Protein AF-A0A3B0PV92-F1 (afdb_monomer)

Secondary structure (DSSP, 8-state):
------G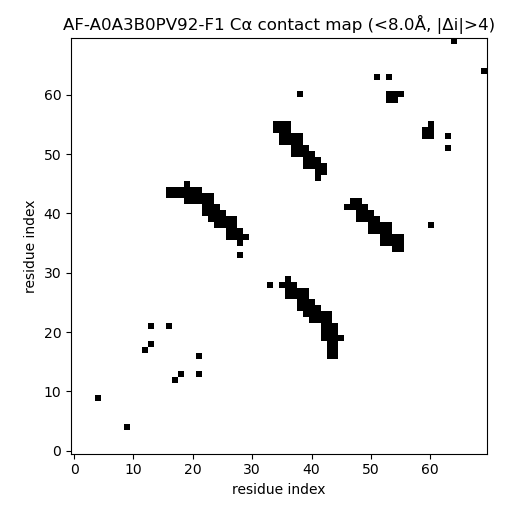GGS-THHHHT-STT-EEEEEE-SSTT-SEEEEEEEETTT--EEEEEEESSHHHHHHHHHTTT-

Solvent-accessible surface area (backbone atoms only — not comparable to full-atom values): 4390 Å² total; per-residue (Å²): 141,89,83,82,72,56,79,94,71,50,65,73,70,64,77,69,40,70,49,82,92,36,70,48,75,51,73,48,62,88,50,96,83,53,65,44,26,41,36,39,40,31,35,58,55,82,63,52,70,48,77,49,79,37,48,67,50,71,71,43,45,50,56,55,41,44,77,75,80,90

Foldseek 3Di:
DPDDDDPVRDPPVVVVLQDWPRKDWDWADPDPPDQKTWIKIAGPNVRDIDIDIWGDDPVTVVVVVVVVPD

Mean predicted aligned error: 5.54 Å

Sequence (70 aa):
MNNVTEISKRPNYIDDRSEMYHYELDTLMGKIDDKKCLVTLLERKTRESYATITKRGSKYIYQALKKYGW

Nearest PDB structures (foldseek):
  7xsx-assembly1_m  TM=6.753E-01  e=3.992E+00  Komagataella phaffii
  3psk-assembly1_A  TM=4.909E-01  e=2.796E+00  Saccharomyces cerevisiae
  3pjp-assembly2_B  TM=4.608E-01  e=4.770E+00  Nakaseomyces glabratus
  3trs-assembly2_D  TM=5.182E-01  e=5.061E+00  Aspergillus niger var. macrosporus

Structure (mmCIF, N/CA/C/O backbone):
data_AF-A0A3B0PV92-F1
#
_entry.id   AF-A0A3B0PV92-F1
#
loop_
_atom_site.group_PDB
_atom_site.id
_atom_site.type_symbol
_atom_site.label_atom_id
_atom_site.label_alt_id
_atom_site.label_comp_id
_atom_site.label_asym_id
_atom_site.label_e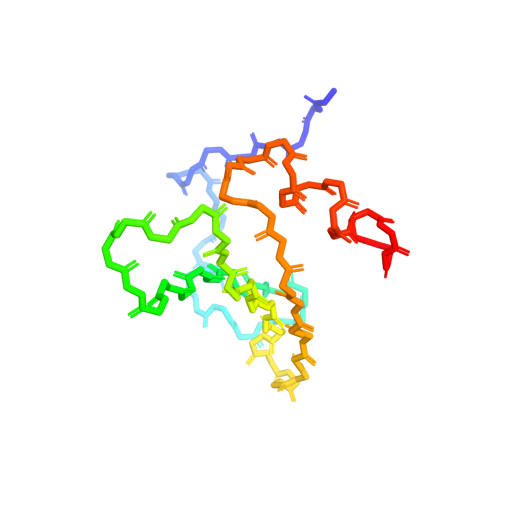ntity_id
_atom_site.label_seq_id
_atom_site.pdbx_PDB_ins_code
_atom_site.Cartn_x
_atom_site.Cartn_y
_atom_site.Cartn_z
_atom_site.occupancy
_atom_site.B_iso_or_equiv
_atom_site.auth_seq_id
_atom_site.auth_comp_id
_atom_site.auth_asym_id
_atom_site.auth_atom_id
_atom_site.pdbx_PDB_model_num
ATOM 1 N N . MET A 1 1 ? -11.636 11.085 -16.834 1.00 42.84 1 MET A N 1
ATOM 2 C CA . MET A 1 1 ? -11.039 9.794 -16.427 1.00 42.84 1 MET A CA 1
ATOM 3 C C . MET A 1 1 ? -11.063 8.902 -17.660 1.00 42.84 1 MET A C 1
ATOM 5 O O . MET A 1 1 ? -12.062 8.237 -17.868 1.00 42.84 1 MET A O 1
ATOM 9 N N . ASN A 1 2 ? -10.042 8.966 -18.525 1.00 47.47 2 ASN A N 1
ATOM 10 C CA . ASN A 1 2 ? -10.131 8.396 -19.884 1.00 47.47 2 ASN A CA 1
ATOM 11 C C . ASN A 1 2 ? -9.137 7.258 -20.185 1.00 47.47 2 ASN A C 1
ATOM 13 O O . ASN A 1 2 ? -9.058 6.842 -21.331 1.00 47.47 2 ASN A O 1
ATOM 17 N N . ASN A 1 3 ? -8.422 6.708 -19.195 1.00 60.69 3 ASN A N 1
ATOM 18 C CA . ASN A 1 3 ? -7.362 5.715 -19.447 1.00 60.69 3 ASN A CA 1
ATOM 19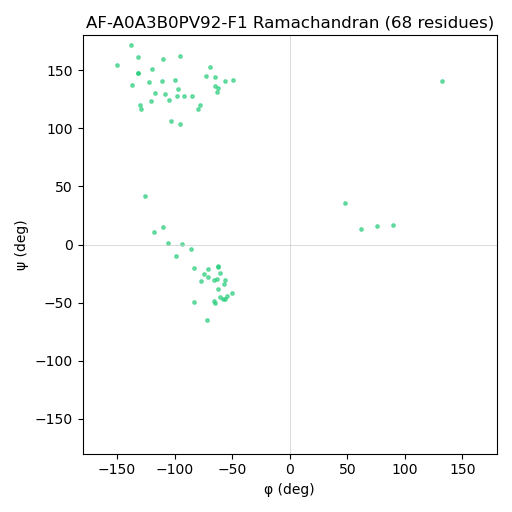 C C . ASN A 1 3 ? -7.552 4.415 -18.644 1.00 60.69 3 ASN A C 1
ATOM 21 O O . ASN A 1 3 ? -6.598 3.895 -18.074 1.00 60.69 3 ASN A O 1
ATOM 25 N N . VAL A 1 4 ? -8.779 3.898 -18.542 1.00 64.38 4 VAL A N 1
ATOM 26 C CA . VAL A 1 4 ? -9.006 2.560 -17.971 1.00 64.38 4 VAL A CA 1
ATOM 27 C C . VAL A 1 4 ? -9.266 1.590 -19.116 1.00 64.38 4 VAL A C 1
ATOM 29 O O . VAL A 1 4 ? -10.334 1.608 -19.720 1.00 64.38 4 VAL A O 1
ATOM 32 N N . THR A 1 5 ? -8.278 0.748 -19.413 1.00 77.00 5 THR A N 1
ATOM 33 C CA . THR A 1 5 ? -8.402 -0.328 -20.400 1.00 77.00 5 THR A CA 1
ATOM 34 C C . THR A 1 5 ? -9.020 -1.559 -19.739 1.00 77.00 5 THR A C 1
ATOM 36 O O . THR A 1 5 ? -8.557 -2.019 -18.684 1.00 77.00 5 THR A O 1
ATOM 39 N N . GLU A 1 6 ? -10.077 -2.082 -20.363 1.00 84.69 6 GLU A N 1
ATOM 40 C CA . GLU A 1 6 ? -10.707 -3.361 -20.017 1.00 84.69 6 GLU A CA 1
ATOM 41 C C . GLU A 1 6 ? -9.649 -4.465 -19.906 1.00 84.69 6 GLU A C 1
ATOM 43 O O . GLU A 1 6 ? -8.717 -4.486 -20.704 1.00 84.69 6 GLU A O 1
ATOM 48 N N . ILE A 1 7 ? -9.780 -5.380 -18.938 1.00 81.25 7 ILE A N 1
ATOM 49 C CA . ILE A 1 7 ? -8.768 -6.424 -18.685 1.00 81.25 7 ILE A CA 1
ATOM 50 C C . ILE A 1 7 ? -8.477 -7.234 -19.955 1.00 81.25 7 ILE A C 1
ATOM 52 O O . ILE A 1 7 ? -7.317 -7.410 -20.303 1.00 81.25 7 ILE A O 1
ATOM 56 N N . SER A 1 8 ? -9.521 -7.618 -20.692 1.00 86.06 8 SER A N 1
ATOM 57 C CA . SER A 1 8 ? -9.441 -8.362 -21.959 1.00 86.06 8 SER A CA 1
ATOM 58 C C . SER A 1 8 ? -8.719 -7.619 -23.090 1.00 86.06 8 SER A C 1
ATOM 60 O O . SER A 1 8 ? -8.319 -8.235 -24.073 1.00 86.06 8 SER A O 1
ATOM 62 N N . LYS A 1 9 ? -8.574 -6.294 -22.977 1.00 87.94 9 LYS A N 1
ATOM 63 C CA . LYS A 1 9 ? -7.943 -5.424 -23.979 1.00 87.94 9 LYS A CA 1
ATOM 64 C C . LYS A 1 9 ? -6.549 -4.962 -23.562 1.00 87.94 9 LYS A C 1
ATOM 66 O O . LYS A 1 9 ? -5.937 -4.166 -24.274 1.00 87.94 9 LYS A O 1
ATOM 71 N N . ARG A 1 10 ? -6.056 -5.394 -22.397 1.00 86.69 10 ARG A N 1
ATOM 72 C CA . ARG A 1 10 ? -4.694 -5.079 -21.957 1.00 86.69 10 ARG A CA 1
ATOM 73 C C . ARG A 1 10 ? -3.697 -5.895 -22.780 1.00 86.69 10 ARG A C 1
ATOM 75 O O . ARG A 1 10 ? -3.996 -7.030 -23.137 1.00 86.69 10 ARG A O 1
ATOM 82 N N . PRO A 1 11 ? -2.517 -5.342 -23.088 1.00 87.56 11 PRO A N 1
ATOM 83 C CA . PRO A 1 11 ? -1.439 -6.131 -23.663 1.00 87.56 11 PRO A CA 1
ATOM 84 C C . PRO A 1 11 ? -1.077 -7.323 -22.765 1.00 87.56 11 PRO A C 1
ATOM 86 O O . PRO A 1 11 ? -0.994 -7.163 -21.548 1.00 87.56 11 PRO A O 1
ATOM 89 N N . ASN A 1 12 ? -0.788 -8.481 -23.363 1.00 86.38 12 ASN A N 1
ATOM 90 C CA . ASN A 1 12 ? -0.489 -9.719 -22.626 1.00 86.38 12 ASN A CA 1
ATOM 91 C C . ASN A 1 12 ? 0.678 -9.578 -21.632 1.00 86.38 12 ASN A C 1
ATOM 93 O O . ASN A 1 12 ? 0.668 -10.213 -20.586 1.00 86.38 12 ASN A O 1
ATOM 97 N N . TYR A 1 13 ? 1.661 -8.715 -21.918 1.00 83.44 13 TYR A N 1
ATOM 98 C CA . TYR A 1 13 ? 2.818 -8.511 -21.034 1.00 83.44 13 TYR A CA 1
ATOM 99 C C . TYR A 1 13 ? 2.433 -7.954 -19.647 1.00 83.44 13 TYR A C 1
ATOM 101 O O . TYR A 1 13 ? 3.196 -8.078 -18.689 1.00 83.44 13 TYR A O 1
ATOM 109 N N . ILE A 1 14 ? 1.244 -7.348 -19.513 1.00 83.12 14 ILE A N 1
ATOM 110 C CA . ILE A 1 14 ? 0.728 -6.855 -18.228 1.00 83.12 14 ILE A CA 1
ATOM 111 C C . ILE A 1 14 ? 0.456 -8.018 -17.261 1.00 83.12 14 ILE A C 1
ATOM 113 O O . ILE A 1 14 ? 0.601 -7.849 -16.048 1.00 83.12 14 ILE A O 1
ATOM 117 N N . ASP A 1 15 ? 0.104 -9.201 -17.771 1.00 81.88 15 ASP A N 1
ATOM 118 C CA . ASP A 1 15 ? -0.195 -10.374 -16.942 1.00 81.88 15 ASP A CA 1
ATOM 119 C C . ASP A 1 15 ? 1.057 -10.965 -16.287 1.00 81.88 15 ASP A C 1
ATOM 121 O O . ASP A 1 15 ? 0.982 -11.478 -15.166 1.00 81.88 15 ASP A O 1
ATOM 125 N N . ASP A 1 16 ? 2.220 -10.795 -16.920 1.00 83.38 16 ASP A N 1
ATOM 126 C CA . ASP A 1 16 ? 3.509 -11.235 -16.381 1.00 83.38 16 ASP A CA 1
ATOM 127 C C . ASP A 1 16 ? 3.952 -10.3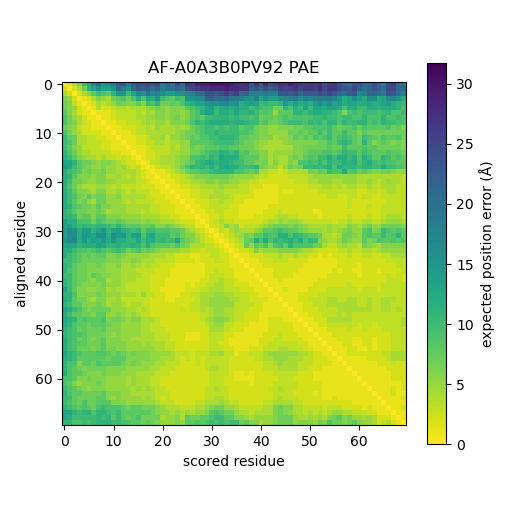83 -15.185 1.00 83.38 16 ASP A C 1
ATOM 129 O O . ASP A 1 16 ? 4.757 -10.822 -14.358 1.00 83.38 16 ASP A O 1
ATOM 133 N N . ARG A 1 17 ? 3.409 -9.160 -15.068 1.00 79.94 17 ARG A N 1
ATOM 134 C CA . ARG A 1 17 ? 3.650 -8.214 -13.964 1.00 79.94 17 ARG A CA 1
ATOM 135 C C . ARG A 1 17 ? 5.146 -8.046 -13.645 1.00 79.94 17 ARG A C 1
ATOM 137 O O . ARG A 1 17 ? 5.524 -7.910 -12.482 1.00 79.94 17 ARG A O 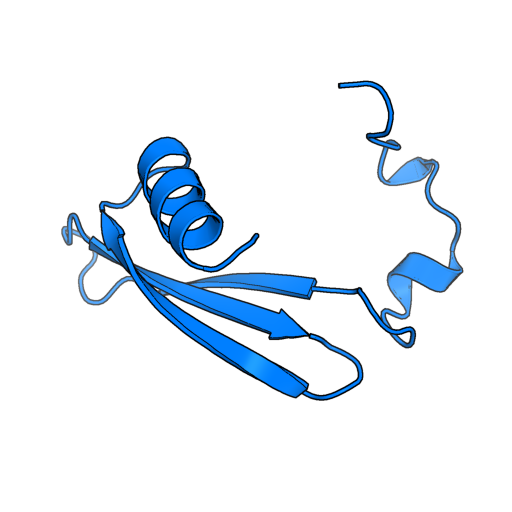1
ATOM 144 N N . SER A 1 18 ? 5.980 -8.091 -14.685 1.00 81.31 18 SER A N 1
ATOM 145 C CA . SER A 1 18 ? 7.450 -8.125 -14.622 1.00 81.31 18 SER A CA 1
ATOM 146 C C . SER A 1 18 ? 8.102 -6.750 -14.835 1.00 81.31 18 SER A C 1
ATOM 148 O O . SER A 1 18 ? 9.303 -6.573 -14.616 1.00 81.31 18 SER A O 1
ATOM 150 N N . GLU A 1 19 ? 7.307 -5.758 -15.237 1.00 87.69 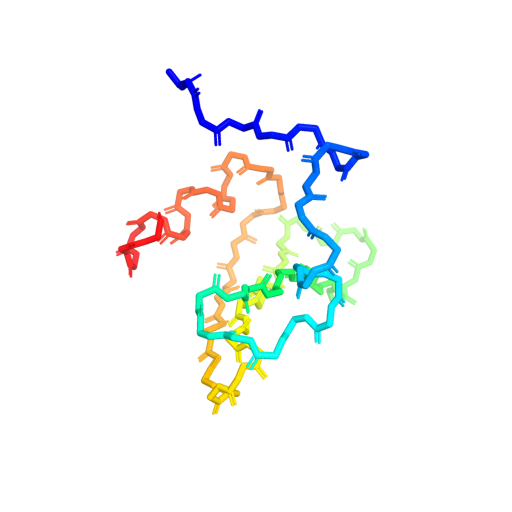19 GLU A N 1
ATOM 151 C CA . GLU A 1 19 ? 7.729 -4.370 -15.425 1.00 87.69 19 GLU A CA 1
ATOM 152 C C . GLU A 1 19 ? 7.462 -3.492 -14.196 1.00 87.69 19 GLU A C 1
ATOM 154 O O . GLU A 1 19 ? 6.695 -3.855 -13.305 1.00 87.69 19 GLU A O 1
ATOM 159 N N . MET A 1 20 ? 8.133 -2.336 -14.156 1.00 87.62 20 MET A N 1
ATOM 160 C CA . MET A 1 20 ? 7.932 -1.329 -13.113 1.00 87.62 20 MET A CA 1
ATOM 161 C C . MET A 1 20 ? 6.544 -0.691 -13.266 1.00 87.62 20 MET A C 1
ATOM 163 O O . MET A 1 20 ? 6.038 -0.591 -14.381 1.00 87.62 20 MET A O 1
ATOM 167 N N . TYR A 1 21 ? 5.976 -0.210 -12.162 1.00 85.56 21 TYR A N 1
ATOM 168 C CA . TYR A 1 21 ? 4.638 0.390 -12.060 1.00 85.56 21 TYR A CA 1
ATOM 169 C C . TYR A 1 21 ? 3.476 -0.609 -12.090 1.00 85.56 21 TYR A C 1
ATOM 171 O O . TYR A 1 21 ? 2.312 -0.225 -12.238 1.00 85.56 21 TYR A O 1
ATOM 179 N N . HIS A 1 22 ? 3.767 -1.889 -11.869 1.00 88.31 22 HIS A N 1
ATOM 180 C CA . HIS A 1 22 ? 2.751 -2.900 -11.619 1.00 88.31 22 HIS A CA 1
ATOM 181 C C . HIS A 1 22 ? 2.570 -3.082 -10.116 1.00 88.31 22 HIS A C 1
ATOM 183 O O . HIS A 1 22 ? 3.379 -3.723 -9.443 1.00 88.31 22 HIS A O 1
ATOM 189 N N . TYR A 1 23 ? 1.484 -2.515 -9.596 1.00 90.25 23 TYR A N 1
ATOM 190 C CA . TYR A 1 23 ? 1.176 -2.553 -8.173 1.00 90.25 23 TYR A CA 1
A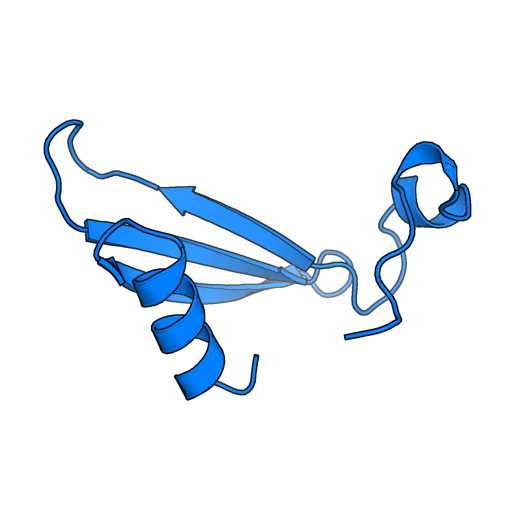TOM 191 C C . TYR A 1 23 ? 0.146 -3.625 -7.829 1.00 90.25 23 TYR A C 1
ATOM 193 O O . TYR A 1 23 ? -0.835 -3.830 -8.545 1.00 90.25 23 TYR A O 1
ATOM 201 N N . GLU A 1 24 ? 0.348 -4.271 -6.690 1.00 91.56 24 GLU A N 1
ATOM 202 C CA . GLU A 1 24 ? -0.629 -5.132 -6.038 1.00 91.56 24 GLU A CA 1
ATOM 203 C C . GLU A 1 24 ? -1.149 -4.436 -4.785 1.00 91.56 24 GLU A C 1
ATOM 205 O O . GLU A 1 24 ? -0.362 -3.945 -3.976 1.00 91.56 24 GLU A O 1
ATOM 210 N N . LEU A 1 25 ? -2.472 -4.371 -4.645 1.00 93.69 25 LEU A N 1
ATOM 211 C CA . LEU A 1 25 ? -3.132 -3.809 -3.474 1.00 93.69 25 LEU A CA 1
ATOM 212 C C . LEU A 1 25 ? -3.939 -4.902 -2.794 1.00 93.69 25 LEU A C 1
ATOM 214 O O . LEU A 1 25 ? -4.751 -5.556 -3.449 1.00 93.69 25 LEU A O 1
ATOM 218 N N . ASP A 1 26 ? -3.764 -5.038 -1.486 1.00 94.81 26 ASP A N 1
ATOM 219 C CA . ASP A 1 26 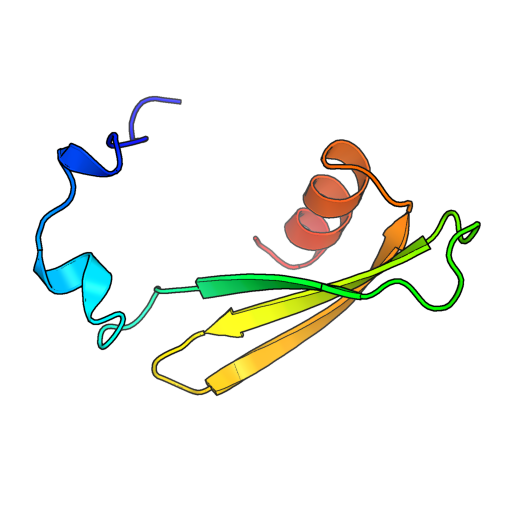? -4.567 -5.942 -0.670 1.00 94.81 26 ASP A CA 1
ATOM 220 C C . ASP A 1 26 ? -5.074 -5.234 0.594 1.00 94.81 26 ASP A C 1
ATOM 222 O O . ASP A 1 26 ? -4.584 -4.173 1.002 1.00 94.81 26 ASP A O 1
ATOM 226 N N . THR A 1 27 ? -6.102 -5.814 1.207 1.00 94.75 27 THR A N 1
ATOM 227 C CA . THR A 1 27 ? -6.660 -5.371 2.479 1.00 94.75 27 THR A CA 1
ATOM 228 C C . THR A 1 27 ? -6.764 -6.536 3.446 1.00 94.75 27 THR A C 1
ATOM 230 O O . THR A 1 27 ? -7.557 -7.453 3.246 1.00 94.75 27 THR A O 1
ATOM 233 N N . LEU A 1 28 ? -6.032 -6.451 4.552 1.00 94.38 28 LEU A N 1
ATOM 234 C CA . LEU A 1 28 ? -6.083 -7.431 5.626 1.00 94.38 28 LEU A CA 1
ATOM 235 C C . LEU A 1 28 ? -7.008 -6.934 6.741 1.00 94.38 28 LEU A C 1
ATOM 237 O O . LEU A 1 28 ? -6.867 -5.816 7.252 1.00 94.38 28 LEU A O 1
ATOM 241 N N . MET A 1 29 ? -7.960 -7.782 7.118 1.00 93.56 29 MET A N 1
ATOM 242 C CA . MET A 1 29 ? -8.855 -7.573 8.255 1.00 93.56 29 MET A CA 1
ATOM 243 C C . MET A 1 29 ? -8.300 -8.326 9.465 1.00 93.56 29 MET A C 1
ATOM 245 O O . MET A 1 29 ? -7.926 -9.488 9.333 1.00 93.56 29 MET A O 1
ATOM 249 N N . GLY A 1 30 ? -8.258 -7.687 10.637 1.00 86.06 30 GLY A N 1
ATOM 250 C CA . GLY A 1 30 ? -7.863 -8.360 11.879 1.00 86.06 30 GLY A CA 1
ATOM 251 C C . GLY A 1 30 ? -8.954 -9.319 12.350 1.00 86.06 30 GLY A C 1
ATOM 252 O O . GLY A 1 30 ? -8.772 -10.534 12.364 1.00 86.06 30 GLY A O 1
ATOM 253 N N . LYS A 1 31 ? -10.117 -8.764 12.701 1.00 89.19 31 LYS A N 1
ATOM 254 C CA . LYS A 1 31 ? -11.349 -9.512 12.980 1.00 89.19 31 LYS A CA 1
ATOM 255 C C . LYS A 1 31 ? -12.388 -9.290 11.883 1.00 89.19 31 LYS A C 1
ATOM 257 O O . LYS A 1 31 ? -12.346 -8.299 11.156 1.00 89.19 31 LYS A O 1
ATOM 262 N N . ILE A 1 32 ? -13.354 -10.201 11.776 1.00 80.75 32 ILE A N 1
ATOM 263 C CA . ILE A 1 32 ? -14.405 -10.133 10.746 1.00 80.75 32 ILE A CA 1
ATOM 264 C C . ILE A 1 32 ? -15.298 -8.884 10.880 1.00 80.75 32 ILE A C 1
ATOM 266 O O . ILE A 1 32 ? -15.795 -8.361 9.881 1.00 80.75 32 ILE A O 1
ATOM 270 N N . ASP A 1 33 ? -15.469 -8.386 12.106 1.00 86.31 33 ASP A N 1
ATOM 271 C CA . ASP A 1 33 ? -16.277 -7.220 12.468 1.00 86.31 33 ASP A CA 1
ATOM 272 C C . ASP A 1 33 ? -15.474 -5.910 12.533 1.00 86.31 33 ASP A C 1
ATOM 274 O O . ASP A 1 33 ? -16.044 -4.843 12.794 1.00 86.31 33 ASP A O 1
ATOM 278 N N . ASP A 1 34 ? -14.165 -5.955 12.253 1.00 87.62 34 ASP A N 1
ATOM 279 C CA . ASP A 1 34 ? -13.341 -4.756 12.280 1.00 87.62 34 ASP A CA 1
ATOM 280 C C . ASP A 1 34 ? -13.813 -3.738 11.239 1.00 87.62 34 ASP A C 1
ATOM 282 O O . ASP A 1 34 ? -14.056 -4.018 10.062 1.00 87.62 34 ASP A O 1
ATOM 286 N N . LYS A 1 35 ? -13.893 -2.481 11.677 1.00 92.00 35 LYS A N 1
ATOM 287 C CA . LYS A 1 35 ? -14.206 -1.343 10.799 1.00 92.00 35 LYS A CA 1
ATOM 288 C C . LYS A 1 35 ? -12.964 -0.782 10.112 1.00 92.00 35 LYS A C 1
ATOM 290 O O . LYS A 1 35 ? -13.079 0.164 9.330 1.00 92.00 35 LYS A O 1
ATOM 295 N N . LYS A 1 36 ? -11.786 -1.315 10.434 1.00 94.75 36 LYS A N 1
ATOM 296 C CA . LYS A 1 36 ? -10.489 -0.905 9.900 1.00 94.75 36 LYS A CA 1
ATOM 297 C C . LYS A 1 36 ? -9.828 -2.074 9.179 1.00 94.75 36 LYS A C 1
ATOM 299 O O . LYS A 1 36 ? -10.045 -3.221 9.541 1.00 94.75 36 LYS A O 1
ATOM 304 N N . CYS A 1 37 ? -9.009 -1.756 8.191 1.00 95.88 37 CYS A N 1
ATOM 305 C CA . CYS A 1 37 ? -8.188 -2.709 7.461 1.00 95.88 37 CYS A CA 1
ATOM 306 C C . CYS A 1 37 ? -6.755 -2.188 7.371 1.00 95.88 37 CYS A C 1
ATOM 308 O O . CYS A 1 37 ? -6.537 -0.974 7.274 1.00 95.88 37 CYS A O 1
ATOM 310 N N . LEU A 1 38 ? -5.797 -3.110 7.367 1.00 95.75 38 LEU A N 1
ATOM 311 C CA . LEU A 1 38 ? -4.444 -2.848 6.900 1.00 95.75 38 LEU A CA 1
ATOM 312 C C . LEU A 1 38 ? -4.468 -2.902 5.372 1.00 95.75 38 LEU A C 1
ATOM 314 O O . LEU A 1 38 ? -4.781 -3.938 4.801 1.00 95.75 38 LEU A O 1
ATOM 318 N N . VAL A 1 39 ? -4.176 -1.784 4.724 1.00 96.12 39 VAL A N 1
ATOM 319 C CA . VAL A 1 39 ? -3.990 -1.692 3.276 1.00 96.12 39 VAL A CA 1
ATOM 320 C C . VAL A 1 39 ? -2.513 -1.891 2.996 1.00 96.12 39 VAL A C 1
ATOM 322 O O . VAL A 1 39 ? -1.686 -1.184 3.577 1.00 96.12 39 VAL A O 1
ATOM 325 N N . THR A 1 40 ? -2.192 -2.816 2.104 1.00 95.75 40 THR A N 1
ATOM 326 C CA . THR A 1 40 ? -0.845 -3.009 1.570 1.00 95.75 40 THR A CA 1
ATOM 327 C C . THR A 1 40 ? -0.828 -2.605 0.103 1.00 95.75 40 THR A C 1
ATOM 329 O O . THR A 1 40 ? -1.786 -2.846 -0.628 1.00 95.75 40 THR A O 1
ATOM 332 N N . LEU A 1 41 ? 0.251 -1.955 -0.320 1.00 94.81 41 LEU A N 1
ATOM 333 C CA . LEU A 1 41 ? 0.531 -1.627 -1.711 1.00 94.81 41 LEU A CA 1
ATOM 334 C C . LEU A 1 41 ? 1.958 -2.079 -2.013 1.00 94.81 41 LEU A C 1
ATOM 336 O O . LEU A 1 41 ? 2.891 -1.634 -1.348 1.00 94.81 41 LEU A O 1
ATOM 340 N N . LEU A 1 42 ? 2.122 -2.973 -2.979 1.00 93.12 42 LEU A N 1
ATOM 341 C CA . LEU A 1 42 ? 3.396 -3.593 -3.336 1.00 93.12 42 LEU A CA 1
ATOM 342 C C . LEU A 1 42 ? 3.724 -3.289 -4.796 1.00 93.12 42 LEU A C 1
ATOM 344 O O . LEU A 1 42 ? 2.942 -3.642 -5.674 1.00 93.12 42 LEU A O 1
ATOM 348 N N . GLU A 1 43 ? 4.885 -2.694 -5.065 1.00 92.38 43 GLU A N 1
ATOM 349 C CA . GLU A 1 43 ? 5.451 -2.647 -6.417 1.00 92.38 43 GLU A CA 1
ATOM 350 C C . GLU A 1 43 ? 6.076 -4.016 -6.720 1.00 92.38 43 GLU A C 1
ATOM 352 O O . GLU A 1 43 ? 6.932 -4.504 -5.978 1.00 92.38 43 GLU A O 1
ATOM 357 N N . ARG A 1 44 ? 5.599 -4.700 -7.762 1.00 89.50 44 ARG A N 1
ATOM 358 C CA . ARG A 1 44 ? 5.914 -6.122 -7.962 1.00 89.50 44 ARG A CA 1
ATOM 359 C C . ARG A 1 44 ? 7.331 -6.389 -8.464 1.00 89.50 44 ARG A C 1
ATOM 361 O O . ARG A 1 44 ? 7.845 -7.479 -8.206 1.00 89.50 44 ARG A O 1
ATOM 368 N N . LYS A 1 45 ? 7.966 -5.434 -9.146 1.00 88.75 45 LYS A N 1
ATOM 369 C CA . LYS A 1 45 ? 9.323 -5.573 -9.681 1.00 88.75 45 LYS A CA 1
ATOM 370 C C . LYS A 1 45 ? 10.381 -5.278 -8.618 1.00 88.75 45 LYS A C 1
ATOM 372 O O . LYS A 1 45 ? 11.299 -6.073 -8.443 1.00 88.75 45 LYS A O 1
ATOM 377 N N . THR A 1 46 ? 10.264 -4.160 -7.905 1.00 92.19 46 THR A N 1
ATOM 378 C CA . THR A 1 46 ? 11.221 -3.728 -6.874 1.00 92.19 46 THR A CA 1
ATOM 379 C C . THR A 1 46 ? 10.962 -4.384 -5.522 1.00 92.19 46 THR A C 1
ATOM 381 O O . THR A 1 46 ? 11.867 -4.455 -4.694 1.00 92.19 46 THR A O 1
ATOM 384 N N . ARG A 1 47 ? 9.741 -4.893 -5.299 1.00 91.00 47 ARG A N 1
ATOM 385 C CA . ARG A 1 47 ? 9.237 -5.390 -4.008 1.00 91.00 47 ARG A CA 1
ATOM 386 C C . ARG A 1 47 ? 9.169 -4.329 -2.911 1.00 91.00 47 ARG A C 1
ATOM 388 O O . ARG A 1 47 ? 8.983 -4.671 -1.741 1.00 91.00 47 ARG A O 1
ATOM 395 N N . GLU A 1 48 ? 9.286 -3.056 -3.272 1.00 92.56 48 GLU A N 1
ATOM 396 C CA . GLU A 1 48 ? 9.022 -1.963 -2.348 1.00 92.56 48 GLU A CA 1
ATOM 397 C C . GLU A 1 48 ? 7.546 -1.972 -1.965 1.00 92.56 48 GLU A C 1
ATOM 399 O O . GLU A 1 48 ? 6.659 -2.167 -2.802 1.00 92.56 48 GLU A O 1
ATOM 404 N N . SER A 1 49 ? 7.282 -1.787 -0.675 1.00 92.69 49 SER A N 1
ATOM 405 C CA . SER A 1 49 ? 5.933 -1.881 -0.138 1.00 92.69 49 SER A CA 1
ATOM 406 C C . SER A 1 49 ? 5.598 -0.700 0.752 1.00 92.69 49 SER A C 1
ATOM 408 O O . SER A 1 49 ? 6.442 -0.136 1.449 1.00 92.69 49 SER A O 1
ATOM 410 N N . TYR A 1 50 ? 4.323 -0.347 0.724 1.00 92.44 50 TYR A N 1
ATOM 411 C CA . TYR A 1 50 ? 3.709 0.636 1.585 1.00 92.44 50 TYR A CA 1
ATOM 412 C C . TYR A 1 50 ? 2.558 -0.026 2.341 1.00 92.44 50 TYR A C 1
ATOM 414 O O . TYR A 1 50 ? 1.802 -0.819 1.777 1.00 92.44 50 TYR A O 1
ATOM 422 N N . ALA A 1 51 ? 2.413 0.305 3.621 1.00 93.88 51 ALA A N 1
ATOM 423 C CA . ALA A 1 51 ? 1.361 -0.238 4.464 1.00 93.88 51 ALA A CA 1
ATOM 424 C C . ALA A 1 51 ? 0.736 0.856 5.331 1.00 93.88 51 ALA A C 1
ATOM 426 O O . ALA A 1 51 ? 1.434 1.693 5.904 1.00 93.88 51 ALA A O 1
ATOM 427 N N . THR A 1 52 ? -0.592 0.849 5.441 1.00 94.62 52 THR A N 1
ATOM 428 C CA . THR A 1 52 ? -1.328 1.814 6.267 1.00 94.62 52 THR A CA 1
ATOM 429 C C . THR A 1 52 ? -2.617 1.237 6.813 1.00 94.62 52 THR A C 1
ATOM 431 O O . THR A 1 52 ? -3.207 0.339 6.223 1.00 94.62 52 THR A O 1
ATOM 434 N N . ILE A 1 53 ? -3.092 1.773 7.933 1.00 94.62 53 ILE A N 1
ATOM 435 C CA . ILE A 1 53 ? -4.363 1.364 8.528 1.00 94.62 53 ILE A CA 1
ATOM 436 C C . ILE A 1 53 ? -5.399 2.448 8.257 1.00 94.62 53 ILE A C 1
ATOM 438 O O . ILE A 1 53 ? -5.227 3.606 8.637 1.00 94.62 53 ILE A O 1
ATOM 442 N N . THR A 1 54 ? -6.515 2.065 7.643 1.00 95.38 54 THR A N 1
ATOM 443 C CA . THR A 1 54 ? -7.634 2.971 7.351 1.00 95.38 54 THR A CA 1
ATOM 444 C C . THR A 1 54 ? -8.973 2.303 7.637 1.00 95.38 54 THR A C 1
ATOM 446 O O . THR A 1 54 ? -9.038 1.117 7.957 1.00 95.38 54 THR A O 1
ATOM 449 N N . LYS A 1 55 ? -10.064 3.071 7.576 1.00 95.44 55 LYS A N 1
ATOM 450 C CA . LYS A 1 55 ? -11.418 2.509 7.640 1.00 95.44 55 LYS A CA 1
ATOM 451 C C . LYS A 1 55 ? -11.669 1.641 6.409 1.00 95.44 55 LYS A C 1
ATOM 453 O O . LYS A 1 55 ? -11.254 1.988 5.308 1.00 95.44 55 LYS A O 1
ATOM 458 N N . ARG A 1 56 ? -12.414 0.553 6.582 1.00 91.25 56 ARG A N 1
ATOM 459 C CA . ARG A 1 56 ? -12.822 -0.299 5.467 1.00 91.25 56 ARG A CA 1
ATOM 460 C C . ARG A 1 56 ? -13.720 0.490 4.514 1.00 91.25 56 ARG A C 1
ATOM 462 O O . ARG A 1 56 ? -14.681 1.128 4.942 1.00 91.25 56 ARG A O 1
ATOM 469 N N . GLY A 1 57 ? -13.418 0.417 3.223 1.00 92.06 57 GLY A N 1
ATOM 470 C CA . GLY A 1 57 ? -14.221 1.017 2.161 1.00 92.06 57 GLY A CA 1
ATOM 471 C C . GLY A 1 57 ? -13.379 1.816 1.176 1.00 92.06 57 GLY A C 1
ATOM 472 O O . GLY A 1 57 ? -12.474 2.554 1.565 1.00 92.06 57 GLY A O 1
ATOM 473 N N . SER A 1 58 ? -13.724 1.704 -0.105 1.00 92.44 58 SER A N 1
ATOM 474 C CA . SER A 1 58 ? -12.993 2.306 -1.228 1.00 92.44 58 SER A CA 1
ATOM 475 C C . SER A 1 58 ? -12.705 3.797 -1.035 1.00 92.44 58 SER A C 1
ATOM 477 O O . SER A 1 58 ? -11.584 4.236 -1.267 1.00 92.44 58 SER A O 1
ATOM 479 N N . LYS A 1 59 ? -13.671 4.571 -0.519 1.00 95.56 59 LYS A N 1
ATOM 480 C CA . LYS A 1 59 ? -13.498 6.002 -0.209 1.00 95.56 59 LYS A CA 1
ATOM 481 C C . LYS A 1 59 ? -12.352 6.265 0.775 1.00 95.56 59 LYS A C 1
ATOM 483 O O . LYS A 1 59 ? -11.560 7.178 0.561 1.00 95.56 59 LYS A O 1
ATOM 488 N N . TYR A 1 60 ? -12.285 5.504 1.864 1.00 95.56 60 TYR A N 1
ATOM 489 C CA . TYR A 1 60 ? -11.292 5.705 2.922 1.00 95.56 60 TYR A CA 1
ATOM 490 C C . TYR A 1 60 ? -9.917 5.167 2.528 1.00 95.56 60 TYR A C 1
ATOM 492 O O . TYR A 1 60 ? -8.905 5.741 2.924 1.00 95.56 60 TYR A O 1
ATOM 500 N N . ILE A 1 61 ? -9.884 4.103 1.723 1.00 95.00 61 ILE A N 1
ATOM 501 C CA . ILE A 1 61 ? -8.657 3.576 1.118 1.00 95.00 61 ILE A CA 1
ATOM 502 C C . ILE A 1 61 ? -8.084 4.596 0.131 1.00 95.00 61 ILE A C 1
ATOM 504 O O . ILE A 1 61 ? -6.925 4.968 0.262 1.00 95.00 61 ILE A O 1
ATOM 508 N N . TYR A 1 62 ? -8.906 5.141 -0.772 1.00 94.44 62 TYR A N 1
ATOM 509 C CA . TYR A 1 62 ? -8.495 6.202 -1.695 1.00 94.44 62 TYR A CA 1
ATOM 510 C C . TYR A 1 62 ? -7.927 7.421 -0.958 1.00 94.44 62 TYR A C 1
ATOM 512 O O . TYR A 1 62 ? -6.859 7.913 -1.301 1.00 94.44 62 TYR A O 1
ATOM 520 N N . GLN A 1 63 ? -8.607 7.895 0.091 1.00 95.44 63 GLN A N 1
ATOM 521 C CA . GLN A 1 63 ? -8.111 9.015 0.896 1.00 95.44 63 GLN A CA 1
ATOM 522 C C . GLN A 1 63 ? -6.786 8.697 1.596 1.00 95.44 63 GLN A C 1
ATOM 524 O O . GLN A 1 63 ? -5.926 9.573 1.690 1.00 95.44 63 GLN A O 1
ATOM 529 N N . ALA A 1 64 ? -6.624 7.465 2.086 1.00 93.62 64 ALA A N 1
ATOM 530 C CA . ALA A 1 64 ? -5.387 7.025 2.711 1.00 93.62 64 ALA A CA 1
ATOM 531 C C . ALA A 1 64 ? -4.241 7.013 1.697 1.00 93.62 64 ALA A C 1
ATOM 533 O O . ALA A 1 64 ? -3.228 7.641 1.961 1.00 93.62 64 ALA A O 1
ATOM 534 N N . LEU A 1 65 ? -4.424 6.397 0.529 1.00 92.56 65 LEU A N 1
ATOM 535 C CA . LEU A 1 65 ? -3.424 6.339 -0.542 1.00 92.56 65 LEU A CA 1
ATOM 536 C C . LEU A 1 65 ? -3.046 7.735 -1.064 1.00 92.56 65 LEU A C 1
ATOM 538 O O . LEU A 1 65 ? -1.863 8.076 -1.109 1.00 92.56 65 LEU A O 1
ATOM 542 N N . LYS A 1 66 ? -4.045 8.592 -1.303 1.00 93.06 66 LYS A N 1
ATOM 543 C CA . LYS A 1 66 ? -3.855 9.972 -1.774 1.00 93.06 66 LYS A CA 1
ATOM 544 C C . LYS A 1 66 ? -2.968 10.812 -0.866 1.00 93.06 66 LYS A C 1
ATOM 546 O O . LYS A 1 66 ? -2.216 11.656 -1.345 1.00 93.06 66 LYS A O 1
ATOM 551 N N . LYS A 1 67 ? -3.026 10.585 0.450 1.00 89.06 67 LYS A N 1
ATOM 552 C CA . LYS A 1 67 ? -2.168 11.284 1.418 1.00 89.06 67 LYS A CA 1
ATOM 553 C C . LYS A 1 67 ? -0.672 11.023 1.173 1.00 89.06 67 LYS A C 1
ATOM 555 O O . LYS A 1 67 ? 0.143 11.856 1.556 1.00 89.06 67 LYS A O 1
ATOM 560 N N . TYR A 1 68 ? -0.323 9.902 0.545 1.00 82.25 68 TYR A N 1
ATOM 561 C CA . TYR A 1 68 ? 1.056 9.470 0.306 1.00 82.25 68 TYR A CA 1
ATOM 562 C C . TYR A 1 68 ? 1.464 9.547 -1.172 1.00 82.25 68 TYR A C 1
ATOM 564 O O . TYR A 1 68 ? 2.493 8.993 -1.539 1.00 82.25 68 TYR A O 1
ATOM 572 N N . GLY A 1 69 ? 0.693 10.261 -2.000 1.00 84.44 69 GLY A N 1
ATOM 573 C CA . GLY A 1 69 ? 1.050 10.533 -3.396 1.00 84.44 69 GLY A CA 1
ATOM 574 C C . GLY A 1 69 ? 0.560 9.501 -4.414 1.00 84.44 69 GLY A C 1
ATOM 575 O O . GLY A 1 69 ? 1.061 9.502 -5.535 1.00 84.44 69 GLY A O 1
ATOM 576 N N . TRP A 1 70 ? -0.410 8.661 -4.038 1.00 78.94 70 TRP A N 1
ATOM 577 C CA . TRP A 1 70 ? -1.022 7.634 -4.890 1.00 78.94 70 TRP A CA 1
ATOM 578 C C . TRP A 1 70 ? -2.430 8.012 -5.366 1.00 78.94 70 TRP A C 1
ATOM 580 O O . TRP A 1 70 ? -3.188 8.630 -4.582 1.00 78.94 70 TRP A O 1
#

pLDDT: mean 87.82, std 9.93, range [42.84, 96.12]

Organism: NCBI:txid53558

Radius of gyration: 14.16 Å; Cα contacts (8 Å, |Δi|>4): 90; chains: 1; bounding box: 28×22×37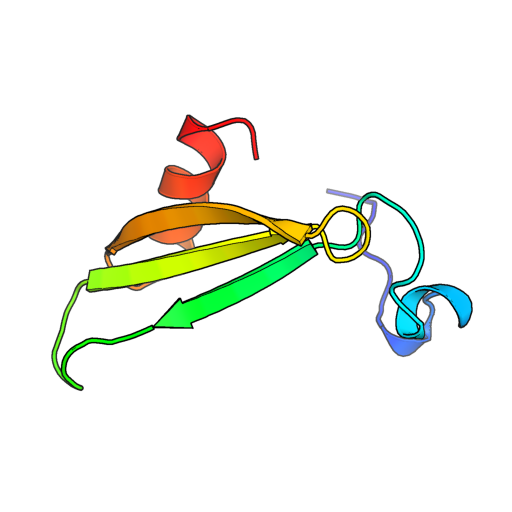 Å